Protein AF-A0A7S2I7Y0-F1 (afdb_monomer_lite)

Sequence (109 aa):
TFRFVPNVDLPEISVVRFTLPGFTSPDVYLPLMTVEVPQRGELYIAEFINQAHWRQLQYTLDLEVPPRQTIYRATTSVFRINGFRLPADPLLPNDARLTIAVIRNQIIT

Foldseek 3Di:
DDKDADQAKQAAQWKKKKQAPQKDFPDQKWFKAFDPDDDPQADECCVQFGIWGADGVRSMTITGHHPPGMDHGPTIYDIDTPRMDHGPDDADDPRVSIDIDTPDDDDDD

Structure (mmCIF, N/CA/C/O backbone):
data_AF-A0A7S2I7Y0-F1
#
_entry.id   AF-A0A7S2I7Y0-F1
#
loop_
_atom_site.group_PDB
_atom_site.id
_atom_site.type_symbol
_atom_site.label_atom_id
_atom_site.label_alt_id
_atom_site.label_comp_id
_atom_site.label_asym_id
_atom_site.label_entity_id
_atom_site.label_seq_id
_atom_site.pdbx_PDB_ins_code
_atom_site.Cartn_x
_atom_site.Cartn_y
_atom_site.Cartn_z
_atom_site.occupancy
_atom_site.B_iso_or_equiv
_atom_site.auth_seq_id
_atom_site.auth_comp_id
_atom_site.auth_asym_id
_atom_site.auth_atom_id
_atom_site.pdbx_PDB_model_num
ATOM 1 N N . THR A 1 1 ? 2.745 7.577 9.176 1.00 88.12 1 THR A N 1
ATOM 2 C CA . THR A 1 1 ? 3.577 7.391 7.969 1.00 88.12 1 THR A CA 1
ATOM 3 C C . THR A 1 1 ? 3.700 5.920 7.701 1.00 88.12 1 THR A C 1
ATOM 5 O O . THR A 1 1 ? 3.919 5.178 8.650 1.00 88.12 1 THR A O 1
ATOM 8 N N . PHE A 1 2 ? 3.560 5.513 6.449 1.00 91.81 2 PHE A N 1
ATOM 9 C CA . PHE A 1 2 ? 3.750 4.135 6.020 1.00 91.81 2 PHE A CA 1
ATOM 10 C C . PHE A 1 2 ? 5.089 4.027 5.301 1.00 91.81 2 PHE A C 1
ATOM 12 O O . PHE A 1 2 ? 5.460 4.922 4.537 1.00 91.81 2 PHE A O 1
ATOM 19 N N . ARG A 1 3 ? 5.818 2.948 5.584 1.00 93.56 3 ARG A N 1
ATOM 20 C CA . ARG A 1 3 ? 7.074 2.604 4.920 1.00 93.56 3 ARG A CA 1
ATOM 21 C C . ARG A 1 3 ? 7.053 1.129 4.572 1.00 93.56 3 ARG A C 1
ATOM 23 O O . ARG A 1 3 ? 6.662 0.321 5.411 1.00 93.56 3 ARG A O 1
ATOM 30 N N . PHE A 1 4 ? 7.475 0.786 3.365 1.00 94.31 4 PHE A N 1
ATOM 31 C CA . PHE A 1 4 ? 7.640 -0.604 2.960 1.00 94.31 4 PHE A CA 1
ATOM 32 C C . PHE A 1 4 ? 8.762 -0.748 1.938 1.00 94.31 4 PHE A C 1
ATOM 34 O O . PHE A 1 4 ? 9.101 0.202 1.238 1.00 94.31 4 PHE A O 1
ATOM 41 N N . VAL A 1 5 ? 9.329 -1.947 1.858 1.00 94.88 5 VAL A N 1
ATOM 42 C CA . VAL A 1 5 ? 10.351 -2.304 0.874 1.00 94.88 5 VAL A CA 1
ATOM 43 C C . VAL A 1 5 ? 9.820 -3.509 0.105 1.00 94.88 5 VAL A C 1
ATOM 45 O O . VAL A 1 5 ? 9.627 -4.564 0.713 1.00 94.88 5 VAL A O 1
ATOM 48 N N . PRO A 1 6 ? 9.515 -3.381 -1.195 1.00 92.50 6 PRO A N 1
ATOM 49 C CA . PRO A 1 6 ? 9.065 -4.521 -1.968 1.00 92.50 6 PRO A CA 1
ATOM 50 C C . PRO A 1 6 ? 10.249 -5.442 -2.290 1.00 92.50 6 PRO A C 1
ATOM 52 O O . PRO A 1 6 ? 11.365 -4.994 -2.565 1.00 92.50 6 PRO A O 1
ATOM 55 N N . ASN A 1 7 ? 9.992 -6.749 -2.261 1.00 91.81 7 ASN A N 1
ATOM 56 C CA . ASN A 1 7 ? 10.998 -7.773 -2.570 1.00 91.81 7 ASN A CA 1
ATOM 57 C C . ASN A 1 7 ? 11.166 -8.004 -4.082 1.00 91.81 7 ASN A C 1
ATOM 59 O O . ASN A 1 7 ? 12.155 -8.590 -4.511 1.00 91.81 7 ASN A O 1
ATOM 63 N N . VAL A 1 8 ? 10.207 -7.544 -4.887 1.00 92.75 8 VAL A N 1
ATOM 64 C CA . VAL A 1 8 ? 10.203 -7.616 -6.355 1.00 92.75 8 VAL A CA 1
ATOM 65 C C . VAL A 1 8 ? 9.763 -6.275 -6.925 1.00 92.75 8 VAL A C 1
ATOM 67 O O . VAL A 1 8 ? 9.154 -5.479 -6.209 1.00 92.75 8 VAL A O 1
ATOM 70 N N . ASP A 1 9 ? 10.082 -6.019 -8.190 1.00 94.62 9 ASP A N 1
ATOM 71 C CA . ASP A 1 9 ? 9.600 -4.815 -8.860 1.00 94.62 9 ASP A CA 1
ATOM 72 C C . ASP A 1 9 ? 8.080 -4.904 -9.006 1.00 94.62 9 ASP A C 1
ATOM 74 O O . ASP A 1 9 ? 7.536 -5.945 -9.381 1.00 94.62 9 ASP A O 1
ATOM 78 N N . LEU A 1 10 ? 7.391 -3.816 -8.672 1.00 95.19 10 LEU A N 1
ATOM 79 C CA . LEU A 1 10 ? 5.945 -3.709 -8.809 1.00 95.19 10 LEU A CA 1
ATOM 80 C C . LEU A 1 10 ? 5.661 -2.859 -10.047 1.00 95.19 10 LEU A C 1
ATOM 82 O O . LEU A 1 10 ? 5.750 -1.628 -9.961 1.00 95.19 10 LEU A O 1
ATOM 86 N N . PRO A 1 11 ? 5.374 -3.484 -11.202 1.00 95.69 11 PRO A N 1
ATOM 87 C CA . PRO A 1 11 ? 5.074 -2.752 -12.426 1.00 95.69 11 PRO A CA 1
ATOM 88 C C . PRO A 1 11 ? 3.765 -1.967 -12.291 1.00 95.69 11 PRO A C 1
ATOM 90 O O . PRO A 1 11 ? 3.037 -2.091 -11.297 1.00 95.69 11 PRO A O 1
ATOM 93 N N . GLU A 1 12 ? 3.438 -1.193 -13.323 1.00 95.06 12 GLU A N 1
ATOM 94 C CA . GLU A 1 12 ? 2.130 -0.555 -13.473 1.00 95.06 12 GLU A CA 1
ATOM 95 C C . GLU A 1 12 ? 0.981 -1.527 -13.174 1.00 95.06 12 GLU A C 1
ATOM 97 O O . GLU A 1 12 ? 1.147 -2.744 -13.242 1.00 95.06 12 GLU A O 1
ATOM 102 N N . ILE A 1 13 ? -0.179 -0.998 -12.784 1.00 95.12 13 ILE A N 1
ATOM 103 C CA . ILE A 1 13 ? -1.409 -1.725 -12.421 1.00 95.12 13 ILE A CA 1
ATOM 104 C C . ILE A 1 13 ? -1.285 -2.717 -11.246 1.00 95.12 13 ILE A C 1
ATOM 106 O O . ILE A 1 13 ? -2.290 -3.322 -10.844 1.00 95.12 13 ILE A O 1
ATOM 110 N N . SER A 1 14 ? -0.100 -2.869 -10.646 1.00 97.06 14 SER A N 1
ATOM 111 C CA . SER A 1 14 ? 0.084 -3.624 -9.403 1.00 97.06 14 SER A CA 1
ATOM 112 C C . SER A 1 14 ? -0.721 -3.010 -8.270 1.00 97.06 14 SER A C 1
ATOM 114 O O . SER A 1 14 ? -0.903 -1.794 -8.220 1.00 97.06 14 SER A O 1
ATOM 116 N N . VAL A 1 15 ? -1.190 -3.848 -7.343 1.00 97.25 15 VAL A N 1
ATOM 117 C CA . VAL A 1 15 ? -1.912 -3.368 -6.157 1.00 97.25 15 VAL A CA 1
ATOM 118 C C . VAL A 1 15 ? -1.203 -3.812 -4.896 1.00 97.25 15 VAL A C 1
ATOM 120 O O . VAL A 1 15 ? -1.125 -5.009 -4.614 1.00 97.25 15 VAL A O 1
ATOM 123 N N . VAL A 1 16 ? -0.733 -2.832 -4.130 1.00 96.94 16 VAL A N 1
ATOM 124 C CA . VAL A 1 16 ? -0.202 -3.020 -2.781 1.00 96.94 16 VAL A CA 1
ATOM 125 C C . VAL A 1 16 ? -1.338 -2.804 -1.793 1.00 96.94 16 VAL A C 1
ATOM 127 O O . VAL A 1 16 ? -1.891 -1.713 -1.702 1.00 96.94 16 VAL A O 1
ATOM 130 N N . ARG A 1 17 ? -1.695 -3.846 -1.052 1.00 97.62 17 ARG A N 1
ATOM 131 C CA . ARG A 1 17 ? -2.735 -3.832 -0.030 1.00 97.62 17 ARG A CA 1
ATOM 132 C C . ARG A 1 17 ? -2.115 -3.794 1.355 1.00 97.62 17 ARG A C 1
ATOM 134 O O . ARG A 1 17 ? -1.301 -4.648 1.694 1.00 97.62 17 ARG A O 1
ATOM 141 N N . PHE A 1 18 ? -2.582 -2.863 2.173 1.00 96.44 18 PHE A N 1
ATOM 142 C CA . PHE A 1 18 ? -2.326 -2.818 3.606 1.00 96.44 18 PHE A CA 1
ATOM 143 C C . PHE A 1 18 ? -3.584 -3.270 4.338 1.00 96.44 18 PHE A C 1
ATOM 145 O O . PHE A 1 18 ? -4.657 -2.711 4.121 1.00 96.44 18 PHE A O 1
ATOM 152 N N . THR A 1 19 ? -3.459 -4.256 5.216 1.00 96.31 19 THR A N 1
ATOM 153 C CA . THR A 1 19 ? -4.521 -4.653 6.142 1.00 96.31 19 THR A CA 1
ATOM 154 C C . THR A 1 19 ? -4.322 -3.884 7.436 1.00 96.31 19 THR A C 1
ATOM 156 O O . THR A 1 19 ? -3.283 -4.023 8.080 1.00 96.31 19 THR A O 1
ATOM 159 N N . LEU A 1 20 ? -5.302 -3.0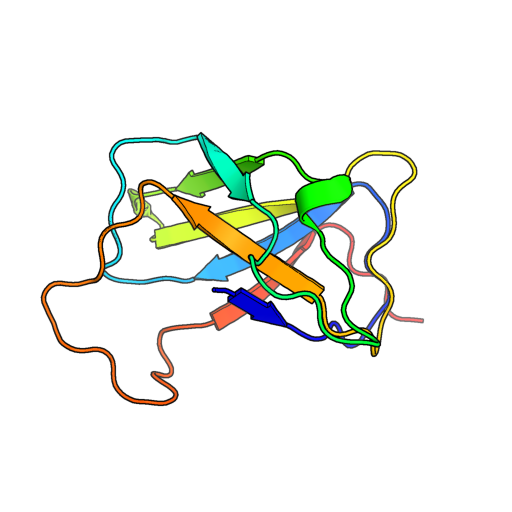60 7.803 1.00 94.75 20 LEU A N 1
ATOM 160 C CA . LEU A 1 20 ? -5.238 -2.117 8.920 1.00 94.75 20 LEU A CA 1
ATOM 161 C C . LEU A 1 20 ? -6.476 -2.279 9.827 1.00 94.75 20 LEU A C 1
ATOM 163 O O . LEU A 1 20 ? -7.348 -1.406 9.841 1.00 94.75 20 LEU A O 1
ATOM 167 N N . PRO A 1 21 ? -6.606 -3.396 10.573 1.00 93.50 21 PRO A N 1
ATOM 168 C CA . PRO A 1 21 ? -7.796 -3.669 11.376 1.00 93.50 21 PRO A CA 1
ATOM 169 C C . PRO A 1 21 ? -8.012 -2.632 12.474 1.00 93.50 21 PRO A C 1
ATOM 171 O O . PRO A 1 21 ? -7.067 -2.171 13.113 1.00 93.50 21 PRO A O 1
ATOM 174 N N . GLY A 1 22 ? -9.274 -2.263 12.688 1.00 92.19 22 GLY A N 1
ATOM 175 C CA . GLY A 1 22 ? -9.675 -1.271 13.686 1.00 92.19 22 GLY A CA 1
ATOM 176 C C . GLY A 1 22 ? -9.457 0.183 13.261 1.00 92.19 22 GLY A C 1
ATOM 177 O O . GLY A 1 22 ? -10.014 1.079 13.890 1.00 92.19 22 GLY A O 1
ATOM 178 N N . PHE A 1 23 ? -8.711 0.439 12.184 1.00 93.50 23 PHE A N 1
ATOM 179 C CA . PHE A 1 23 ? -8.629 1.781 11.627 1.00 93.50 23 PHE A CA 1
ATOM 180 C C . PHE A 1 23 ? -9.944 2.155 10.952 1.00 93.50 23 PHE A C 1
ATOM 182 O O . PHE A 1 23 ? -10.674 1.304 10.428 1.00 93.50 23 PHE A O 1
ATOM 189 N N . THR A 1 24 ? -10.252 3.449 10.970 1.00 94.69 24 THR A N 1
ATOM 190 C CA . THR A 1 24 ? -11.489 3.959 10.383 1.00 94.69 24 THR A CA 1
ATOM 191 C C . THR A 1 24 ? -11.257 5.224 9.579 1.00 94.69 24 THR A C 1
ATOM 193 O O . THR A 1 24 ? -10.398 6.047 9.902 1.00 94.69 24 THR A O 1
ATOM 196 N N . SER A 1 25 ? -12.044 5.389 8.523 1.00 94.56 25 SER A N 1
ATOM 197 C CA . SER A 1 25 ? -12.122 6.631 7.766 1.00 94.56 25 SER A CA 1
ATOM 198 C C . SER A 1 25 ? -13.516 6.780 7.160 1.00 94.56 25 SER A C 1
ATOM 200 O O . SER A 1 25 ? -14.079 5.776 6.715 1.00 94.56 25 SER A O 1
ATOM 202 N N . PRO A 1 26 ? -14.093 7.997 7.144 1.00 93.25 26 PRO A N 1
ATOM 203 C CA . PRO A 1 26 ? -15.327 8.253 6.407 1.00 93.25 26 PRO A CA 1
ATOM 204 C C . PRO A 1 26 ? -15.111 8.252 4.886 1.00 93.25 26 PRO A C 1
ATOM 206 O O . PRO A 1 26 ? -16.071 8.074 4.140 1.00 93.25 26 PRO A O 1
ATOM 209 N N . ASP A 1 27 ? -13.871 8.435 4.428 1.00 95.38 27 ASP A N 1
ATOM 210 C CA . ASP A 1 27 ? -13.545 8.610 3.020 1.00 95.38 27 ASP A CA 1
ATOM 211 C C . ASP A 1 27 ? -13.124 7.281 2.381 1.00 95.38 27 ASP A C 1
ATOM 213 O O . ASP A 1 27 ? -12.342 6.506 2.935 1.00 95.38 27 ASP A O 1
ATOM 217 N N . VAL A 1 28 ? -13.635 7.024 1.176 1.00 95.75 28 VAL A N 1
ATOM 218 C CA . VAL A 1 28 ? -13.265 5.848 0.367 1.00 95.75 28 VAL A CA 1
ATOM 219 C C . VAL A 1 28 ? -11.950 6.084 -0.374 1.00 95.75 28 VAL A C 1
ATOM 221 O O . VAL A 1 28 ? -11.166 5.160 -0.568 1.00 95.75 28 VAL A O 1
ATOM 224 N N . TYR A 1 29 ? -11.687 7.327 -0.772 1.00 95.88 29 TYR A N 1
ATOM 225 C CA . TYR A 1 29 ? -10.453 7.721 -1.439 1.00 95.88 29 TYR A CA 1
ATOM 226 C C . TYR A 1 29 ? -9.656 8.622 -0.512 1.00 95.88 29 TYR A C 1
ATOM 228 O O . TYR A 1 29 ? -10.118 9.692 -0.124 1.00 95.88 29 TYR A O 1
ATOM 236 N N . LEU A 1 30 ? -8.458 8.173 -0.156 1.00 95.00 30 LEU A N 1
ATOM 237 C CA . LEU A 1 30 ? -7.598 8.868 0.784 1.00 95.00 30 LEU A CA 1
ATOM 238 C C . LEU A 1 30 ? -6.422 9.495 0.044 1.00 95.00 30 LEU A C 1
ATOM 240 O O . LEU A 1 30 ? -5.664 8.756 -0.591 1.00 95.00 30 LEU A O 1
ATOM 244 N N . PRO A 1 31 ? -6.232 10.823 0.118 1.00 94.75 31 PRO A N 1
ATOM 245 C CA . PRO A 1 31 ? -5.119 11.472 -0.548 1.00 94.75 31 PRO A CA 1
ATOM 246 C C . PRO A 1 31 ? -3.797 11.022 0.075 1.00 94.75 31 PRO A C 1
ATOM 248 O O . PRO A 1 31 ? -3.620 11.020 1.301 1.00 94.75 31 PRO A O 1
ATOM 251 N N . LEU A 1 32 ? -2.865 10.651 -0.795 1.00 94.38 32 LEU A N 1
ATOM 252 C CA . LEU A 1 32 ? -1.492 10.364 -0.421 1.00 94.38 32 LEU A CA 1
ATOM 253 C C . LEU A 1 32 ? -0.716 11.671 -0.359 1.00 94.38 32 LEU A C 1
ATOM 255 O O . LEU A 1 32 ? -0.893 12.567 -1.179 1.00 94.38 32 LEU A O 1
ATOM 259 N N . MET A 1 33 ? 0.155 11.775 0.632 1.00 93.81 33 MET A N 1
ATOM 260 C CA . MET A 1 33 ? 1.008 12.938 0.820 1.00 93.81 33 MET A CA 1
ATOM 261 C C . MET A 1 33 ? 2.453 12.501 1.000 1.00 93.81 33 MET A C 1
ATOM 263 O O . MET A 1 33 ? 2.744 11.419 1.526 1.00 93.81 33 MET A O 1
ATOM 267 N N . THR A 1 34 ? 3.363 13.380 0.607 1.00 91.50 34 THR A N 1
ATOM 268 C CA . THR A 1 34 ? 4.787 13.231 0.883 1.00 91.50 34 THR A CA 1
ATOM 269 C C . THR A 1 34 ? 5.067 13.414 2.380 1.00 91.50 34 THR A C 1
ATOM 271 O O . THR A 1 34 ? 4.264 13.959 3.147 1.00 91.50 34 THR A O 1
ATOM 274 N N . VAL A 1 35 ? 6.203 12.892 2.839 1.00 88.94 35 VAL A N 1
ATOM 275 C CA . VAL A 1 35 ? 6.708 13.182 4.189 1.00 88.94 35 VAL A CA 1
ATOM 276 C C . VAL A 1 35 ? 7.280 14.598 4.241 1.00 88.94 35 VAL A C 1
ATOM 278 O O . VAL A 1 35 ? 7.803 15.088 3.249 1.00 88.94 35 VAL A O 1
ATOM 281 N N . GLU A 1 36 ? 7.196 15.251 5.403 1.00 85.44 36 GLU A N 1
ATOM 282 C CA . GLU A 1 36 ? 7.717 16.619 5.587 1.00 85.44 36 GLU A CA 1
ATOM 283 C C . GLU A 1 36 ? 9.242 16.691 5.463 1.00 85.44 36 GLU A C 1
ATOM 285 O O . GLU A 1 36 ? 9.780 17.680 4.975 1.00 85.44 36 GLU A O 1
ATOM 290 N N . VAL A 1 37 ? 9.937 15.636 5.899 1.00 87.06 37 VAL A N 1
ATOM 291 C CA . VAL A 1 37 ? 11.398 15.565 5.886 1.00 87.06 37 VAL A CA 1
ATOM 292 C C . VAL A 1 37 ? 11.825 14.424 4.964 1.00 87.06 37 VAL A C 1
ATOM 294 O O . VAL A 1 37 ? 11.689 13.259 5.356 1.00 87.06 37 VAL A O 1
ATOM 297 N N . PRO A 1 38 ? 12.320 14.725 3.752 1.00 83.81 38 PRO A N 1
ATOM 298 C CA . PRO A 1 38 ? 12.820 13.706 2.848 1.00 83.81 38 PRO A CA 1
ATOM 299 C C . PRO A 1 38 ? 14.120 13.088 3.381 1.00 83.81 38 PRO A C 1
ATOM 301 O O . PRO A 1 38 ? 15.018 13.789 3.850 1.00 83.81 38 PRO A O 1
ATOM 304 N N . GLN A 1 39 ? 14.231 11.764 3.300 1.00 88.62 39 GLN A N 1
ATOM 305 C CA . GLN A 1 39 ? 15.458 11.013 3.554 1.00 88.62 39 GLN A CA 1
ATOM 306 C C . GLN A 1 39 ? 16.067 10.471 2.258 1.00 88.62 39 GLN A C 1
ATOM 308 O O . GLN A 1 39 ? 15.372 10.006 1.355 1.00 88.62 39 GLN A O 1
ATOM 313 N N . ARG A 1 40 ? 17.400 10.488 2.178 1.00 87.50 40 ARG A N 1
ATOM 314 C CA . ARG A 1 40 ? 18.128 9.964 1.018 1.00 87.50 40 ARG A CA 1
ATOM 315 C C . ARG A 1 40 ? 17.868 8.461 0.859 1.00 87.50 40 ARG A C 1
ATOM 317 O O . ARG A 1 40 ? 18.060 7.707 1.806 1.00 87.50 40 ARG A O 1
ATOM 324 N N . GLY A 1 41 ? 17.510 8.036 -0.353 1.00 86.50 41 GLY A N 1
ATOM 325 C CA . GLY A 1 41 ? 17.266 6.625 -0.679 1.00 86.50 41 GLY A CA 1
ATOM 326 C C . GLY A 1 41 ? 15.828 6.147 -0.443 1.00 86.50 41 GLY A C 1
ATOM 327 O O . GLY A 1 41 ? 15.558 4.962 -0.623 1.00 86.50 41 GLY A O 1
ATOM 328 N N . GLU A 1 42 ? 14.908 7.040 -0.065 1.00 92.62 42 GLU A N 1
ATOM 329 C CA . GLU A 1 42 ? 13.471 6.754 -0.060 1.00 92.62 42 GLU A CA 1
ATOM 330 C C . GLU A 1 42 ? 12.831 7.124 -1.411 1.00 92.62 42 GLU A C 1
ATOM 332 O O . GLU A 1 42 ? 13.221 8.096 -2.056 1.00 92.62 42 GLU A O 1
ATOM 337 N N . LEU A 1 43 ? 11.823 6.354 -1.819 1.00 92.19 43 LEU A N 1
ATOM 338 C CA . LEU A 1 43 ? 10.929 6.659 -2.932 1.00 92.19 43 LEU A CA 1
ATOM 339 C C . LEU A 1 43 ? 9.624 7.235 -2.377 1.00 92.19 43 LEU A C 1
ATOM 341 O O . LEU A 1 43 ? 8.884 6.544 -1.669 1.00 92.19 43 LEU A O 1
ATOM 345 N N . TYR A 1 44 ? 9.315 8.486 -2.710 1.00 94.56 44 TYR A N 1
ATOM 346 C CA . TYR A 1 44 ? 8.079 9.137 -2.278 1.00 94.56 44 TYR A CA 1
ATOM 347 C C . TYR A 1 44 ? 6.941 8.775 -3.217 1.00 94.56 44 TYR A C 1
ATOM 349 O O . TYR A 1 44 ? 6.706 9.428 -4.229 1.00 94.56 44 TYR A O 1
ATOM 357 N N . ILE A 1 45 ? 6.197 7.728 -2.868 1.00 93.69 45 ILE A N 1
ATOM 358 C CA . ILE A 1 45 ? 5.162 7.209 -3.767 1.00 93.69 45 ILE A CA 1
ATOM 359 C C . ILE A 1 45 ? 4.034 8.215 -4.024 1.00 93.69 45 ILE A C 1
ATOM 361 O O . ILE A 1 45 ? 3.355 8.118 -5.038 1.00 93.69 45 ILE A O 1
ATOM 365 N N . ALA A 1 46 ? 3.854 9.198 -3.136 1.00 93.69 46 ALA A N 1
ATOM 366 C CA . ALA A 1 46 ? 2.868 10.262 -3.302 1.00 93.69 46 ALA A CA 1
ATOM 367 C C . ALA A 1 46 ? 3.167 11.202 -4.490 1.00 93.69 46 ALA A C 1
ATOM 369 O O . ALA A 1 46 ? 2.290 11.955 -4.894 1.00 93.69 46 ALA A O 1
ATOM 370 N N . GLU A 1 47 ? 4.379 11.167 -5.058 1.00 92.25 47 GLU A N 1
ATOM 371 C CA . GLU A 1 47 ? 4.736 11.948 -6.253 1.00 92.25 47 GLU A CA 1
ATOM 372 C C . GLU A 1 47 ? 4.107 11.397 -7.540 1.00 92.25 47 GLU A C 1
ATOM 374 O O . GLU A 1 47 ? 3.994 12.115 -8.531 1.00 92.25 47 GLU A O 1
ATOM 379 N N . PHE A 1 48 ? 3.694 10.127 -7.537 1.00 93.19 48 PHE A N 1
ATOM 380 C CA . PHE A 1 48 ? 3.079 9.480 -8.697 1.00 93.19 48 PHE A CA 1
ATOM 381 C C . PHE A 1 48 ? 1.768 8.752 -8.375 1.00 93.19 48 PHE A C 1
ATOM 383 O O . PHE A 1 48 ? 0.950 8.565 -9.271 1.00 93.19 48 PHE A O 1
ATOM 390 N N . ILE A 1 49 ? 1.513 8.386 -7.117 1.00 94.25 49 ILE A N 1
ATOM 391 C CA . ILE A 1 49 ? 0.230 7.857 -6.642 1.00 94.25 49 ILE A CA 1
ATOM 392 C C . ILE A 1 49 ? -0.445 8.931 -5.790 1.00 94.25 49 ILE A C 1
ATOM 394 O O . ILE A 1 49 ? -0.009 9.210 -4.680 1.00 94.25 49 ILE A O 1
ATOM 398 N N . ASN A 1 50 ? -1.538 9.516 -6.279 1.00 92.19 50 ASN A N 1
ATOM 399 C CA . ASN A 1 50 ? -2.185 10.645 -5.593 1.00 92.19 50 ASN A CA 1
ATOM 400 C C . ASN A 1 50 ? -3.196 10.217 -4.520 1.00 92.19 50 ASN A C 1
ATOM 402 O O . ASN A 1 50 ? -3.519 10.992 -3.622 1.00 92.19 50 ASN A O 1
ATOM 406 N N . GLN A 1 51 ? -3.730 8.998 -4.615 1.00 94.31 51 GLN A N 1
ATOM 407 C CA . GLN A 1 51 ? -4.767 8.509 -3.712 1.00 94.31 51 GLN A CA 1
ATOM 408 C C . GLN A 1 51 ? -4.680 7.002 -3.495 1.00 94.31 51 GLN A C 1
ATOM 410 O O . GLN A 1 51 ? -4.270 6.249 -4.378 1.00 94.31 51 GLN A O 1
ATOM 415 N N . ALA A 1 52 ? -5.117 6.580 -2.317 1.00 95.81 52 ALA A N 1
ATOM 416 C CA . ALA A 1 52 ? -5.308 5.198 -1.926 1.00 95.81 52 ALA A CA 1
ATOM 417 C C . ALA A 1 52 ? -6.806 4.888 -1.823 1.00 95.81 52 ALA A C 1
ATOM 419 O O . ALA A 1 52 ? -7.600 5.754 -1.455 1.00 95.81 52 ALA A O 1
ATOM 420 N N . HIS A 1 53 ? -7.195 3.649 -2.105 1.00 96.88 53 HIS A N 1
ATOM 421 C CA . HIS A 1 53 ? -8.576 3.200 -1.965 1.00 96.88 53 HIS A CA 1
ATOM 422 C C . HIS A 1 53 ? -8.760 2.485 -0.624 1.00 96.88 53 HIS A C 1
ATOM 424 O O . HIS A 1 53 ? -8.241 1.390 -0.405 1.00 96.88 53 HIS A O 1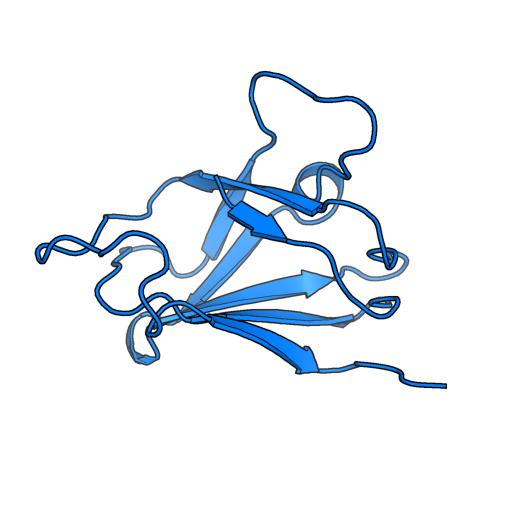
ATOM 430 N N . TRP A 1 54 ? -9.506 3.109 0.280 1.00 97.31 54 TRP A N 1
ATOM 431 C CA . TRP A 1 54 ? -9.883 2.545 1.565 1.00 97.31 54 TRP A CA 1
ATOM 432 C C . TRP A 1 54 ? -11.163 1.721 1.463 1.00 97.31 54 TRP A C 1
ATOM 434 O O . TRP A 1 54 ? -12.184 2.171 0.944 1.00 97.31 54 TRP A O 1
ATOM 444 N N . ARG A 1 55 ? -11.125 0.512 2.022 1.00 96.69 55 ARG A N 1
ATOM 445 C CA . ARG A 1 55 ? -12.274 -0.383 2.113 1.00 96.69 55 ARG A CA 1
ATOM 446 C C . ARG A 1 55 ? -12.577 -0.681 3.577 1.00 96.69 55 ARG A C 1
ATOM 448 O O . ARG A 1 55 ? -12.006 -1.595 4.172 1.00 96.69 55 ARG A O 1
ATOM 455 N N . GLN A 1 56 ? -13.497 0.094 4.149 1.00 94.56 56 GLN A N 1
ATOM 456 C CA . GLN A 1 56 ? -13.812 0.059 5.580 1.00 94.56 56 GLN A CA 1
ATOM 457 C C . GLN A 1 56 ? -14.269 -1.318 6.078 1.00 94.56 56 GLN A C 1
ATOM 459 O O . GLN A 1 56 ? -13.890 -1.721 7.173 1.00 94.56 56 GLN A O 1
ATOM 464 N N . LEU A 1 57 ? -15.069 -2.040 5.286 1.00 94.62 57 LEU A N 1
ATOM 465 C CA . LEU A 1 57 ? -15.608 -3.347 5.683 1.00 94.62 57 LEU A CA 1
ATOM 466 C C . LEU A 1 57 ? -14.535 -4.442 5.711 1.00 94.62 57 LEU A C 1
ATOM 468 O O . LEU A 1 57 ? -14.636 -5.378 6.495 1.00 94.62 57 LEU A O 1
ATOM 472 N N . GLN A 1 58 ? -13.514 -4.331 4.859 1.00 96.00 58 GLN A N 1
ATOM 473 C CA . GLN A 1 58 ? -12.397 -5.274 4.803 1.00 96.00 58 GLN A CA 1
ATOM 474 C C . GLN A 1 58 ? -11.201 -4.826 5.651 1.00 96.00 58 GLN A C 1
ATOM 476 O O . GLN A 1 58 ? -10.268 -5.603 5.831 1.00 96.00 58 GLN A O 1
ATOM 481 N N . TYR A 1 59 ? -11.211 -3.590 6.157 1.00 95.81 59 TYR A N 1
ATOM 482 C CA . TYR A 1 59 ? -10.059 -2.939 6.778 1.00 95.81 59 TYR A CA 1
ATOM 483 C C . TYR A 1 59 ? -8.816 -2.933 5.880 1.00 95.81 59 TYR A C 1
ATOM 485 O O . TYR A 1 59 ? -7.697 -3.149 6.346 1.00 95.81 59 TYR A O 1
ATOM 493 N N . THR A 1 60 ? -9.002 -2.705 4.579 1.00 97.38 60 THR A N 1
ATOM 494 C CA . THR A 1 60 ? -7.899 -2.731 3.610 1.00 97.38 60 THR A CA 1
ATOM 495 C C . THR A 1 60 ? -7.721 -1.397 2.918 1.00 97.38 60 THR A C 1
ATOM 497 O O . THR A 1 60 ? -8.689 -0.809 2.439 1.00 97.38 60 THR A O 1
ATOM 500 N N . LEU A 1 61 ? -6.472 -0.972 2.801 1.00 97.00 61 LEU A N 1
ATOM 501 C CA . LEU A 1 61 ? -6.047 0.182 2.032 1.00 97.00 61 LEU A CA 1
ATOM 502 C C . LEU A 1 61 ? -5.271 -0.302 0.805 1.00 97.00 61 LEU A C 1
ATOM 504 O O . LEU A 1 61 ? -4.214 -0.912 0.947 1.00 97.00 61 LEU A O 1
ATOM 508 N N . ASP A 1 62 ? -5.787 -0.015 -0.382 1.00 97.62 62 ASP A N 1
ATOM 509 C CA . ASP A 1 62 ? -5.195 -0.427 -1.651 1.00 97.62 62 ASP A CA 1
ATOM 510 C C . ASP A 1 62 ? -4.473 0.758 -2.310 1.00 97.62 62 ASP A C 1
ATOM 512 O O . ASP A 1 62 ? -5.059 1.821 -2.524 1.00 97.62 62 ASP A O 1
ATOM 516 N N . LEU A 1 63 ? -3.205 0.561 -2.664 1.00 96.75 63 LEU A N 1
ATOM 517 C CA . LEU A 1 63 ? -2.423 1.448 -3.521 1.00 96.75 63 LEU A CA 1
ATOM 518 C C . LEU A 1 63 ? -2.290 0.810 -4.893 1.00 96.75 63 LEU A C 1
ATOM 520 O O . LEU A 1 63 ? -1.726 -0.278 -5.012 1.00 96.75 63 LEU A O 1
ATOM 524 N N . GLU A 1 64 ? -2.772 1.490 -5.923 1.00 97.19 64 GLU A N 1
ATOM 525 C CA . GLU A 1 64 ? -2.595 1.053 -7.303 1.00 97.19 64 GLU A CA 1
ATOM 526 C C . GLU A 1 64 ? -1.417 1.789 -7.939 1.00 97.19 64 GLU A C 1
ATOM 528 O O . GLU A 1 64 ? -1.366 3.018 -7.915 1.00 97.19 64 GLU A O 1
ATOM 533 N N . VAL A 1 65 ? -0.475 1.037 -8.512 1.00 96.38 65 VAL A N 1
ATOM 534 C CA . VAL A 1 65 ? 0.633 1.610 -9.281 1.00 96.38 65 VAL A CA 1
ATOM 535 C C . VAL A 1 65 ? 0.070 2.165 -10.598 1.00 96.38 65 VAL A C 1
ATOM 537 O O . VAL A 1 65 ? -0.519 1.401 -11.367 1.00 96.38 65 VAL A O 1
ATOM 540 N N . PRO A 1 66 ? 0.232 3.466 -10.891 1.00 95.88 66 PRO A N 1
ATOM 541 C CA . PRO A 1 66 ? -0.299 4.071 -12.104 1.00 95.88 66 PRO A CA 1
ATOM 542 C C . PRO A 1 66 ? 0.333 3.492 -13.376 1.00 95.88 66 PRO A C 1
ATOM 544 O O . PRO A 1 66 ? 1.437 2.940 -13.327 1.00 95.88 66 PRO A O 1
ATOM 547 N N . PRO A 1 67 ? -0.311 3.685 -14.539 1.00 94.69 67 PRO A N 1
ATOM 548 C CA . PRO A 1 67 ? 0.303 3.403 -15.828 1.00 94.69 67 PRO A CA 1
ATOM 549 C C . PRO A 1 67 ? 1.666 4.084 -15.979 1.00 94.69 67 PRO A C 1
ATOM 551 O O . PRO A 1 67 ? 1.843 5.234 -15.568 1.00 94.69 67 PRO A O 1
ATOM 554 N N . ARG A 1 68 ? 2.610 3.392 -16.622 1.00 93.56 68 ARG A N 1
ATOM 555 C CA . ARG A 1 68 ? 3.988 3.844 -16.888 1.00 93.56 68 ARG A CA 1
ATOM 556 C C . ARG A 1 68 ? 4.826 4.126 -15.635 1.00 93.56 68 ARG A C 1
ATOM 558 O O . ARG A 1 68 ? 5.853 4.791 -15.736 1.00 93.56 68 ARG A O 1
ATOM 565 N N . GLN A 1 69 ? 4.401 3.640 -14.471 1.00 94.81 69 GLN A N 1
ATOM 566 C CA . GLN A 1 69 ? 5.150 3.738 -13.219 1.00 94.81 69 GLN A CA 1
ATOM 567 C C . GLN A 1 69 ? 5.620 2.362 -12.758 1.00 94.81 69 GLN A C 1
ATOM 569 O O . GLN A 1 69 ? 5.089 1.327 -13.158 1.00 94.81 69 GLN A O 1
ATOM 574 N N . THR A 1 70 ? 6.650 2.338 -11.920 1.00 93.88 70 THR A N 1
ATOM 575 C CA . THR A 1 70 ? 7.158 1.114 -11.295 1.00 93.88 70 THR A CA 1
ATOM 576 C C . THR A 1 70 ? 7.675 1.447 -9.906 1.00 93.88 70 THR A C 1
ATOM 578 O O . THR A 1 70 ? 8.427 2.406 -9.732 1.00 93.88 70 THR A O 1
ATOM 581 N N . ILE A 1 71 ? 7.276 0.654 -8.913 1.00 93.94 71 ILE A N 1
ATOM 582 C CA . ILE A 1 71 ? 7.871 0.704 -7.576 1.00 93.94 71 ILE A CA 1
ATOM 583 C C . ILE A 1 71 ? 8.985 -0.337 -7.546 1.00 93.94 71 ILE A C 1
ATOM 585 O O . ILE A 1 71 ? 8.726 -1.537 -7.613 1.00 93.94 71 ILE A O 1
ATOM 589 N N . TYR A 1 72 ? 10.226 0.129 -7.466 1.00 92.69 72 TYR A N 1
ATOM 590 C CA . TYR A 1 72 ? 11.398 -0.733 -7.553 1.00 92.69 72 TYR A CA 1
ATOM 591 C C . TYR A 1 72 ? 11.635 -1.527 -6.271 1.00 92.69 72 TYR A C 1
ATOM 593 O O . TYR A 1 72 ? 11.493 -1.012 -5.155 1.00 92.69 72 TYR A O 1
ATOM 601 N N . ARG A 1 73 ? 12.066 -2.777 -6.438 1.00 93.00 73 ARG A N 1
ATOM 602 C CA . ARG A 1 73 ? 12.527 -3.634 -5.345 1.00 93.00 73 ARG A CA 1
ATOM 603 C C . ARG A 1 73 ? 13.667 -2.988 -4.568 1.00 93.00 73 ARG A C 1
ATOM 605 O O . ARG A 1 73 ? 14.399 -2.148 -5.092 1.00 93.00 73 ARG A O 1
ATOM 612 N N . ALA A 1 74 ? 13.837 -3.412 -3.317 1.00 89.44 74 ALA A N 1
ATOM 613 C CA . ALA A 1 74 ? 14.915 -2.954 -2.432 1.00 89.44 74 ALA A CA 1
ATOM 614 C C . ALA A 1 74 ? 14.977 -1.423 -2.216 1.00 89.44 74 ALA A C 1
ATOM 616 O O . ALA A 1 74 ? 15.955 -0.915 -1.673 1.00 89.44 74 ALA A O 1
ATOM 617 N N . THR A 1 75 ? 13.925 -0.693 -2.600 1.00 92.88 75 THR A N 1
ATOM 618 C CA . THR A 1 75 ? 13.791 0.749 -2.387 1.00 92.88 75 THR A CA 1
ATOM 619 C C . THR A 1 75 ? 12.740 1.008 -1.317 1.00 92.88 75 THR A C 1
ATOM 621 O O . THR A 1 75 ? 11.617 0.503 -1.398 1.00 92.88 75 THR A O 1
ATOM 624 N N . THR A 1 76 ? 13.088 1.806 -0.307 1.00 95.25 76 THR A N 1
ATOM 625 C CA . THR A 1 76 ? 12.159 2.168 0.768 1.00 95.25 76 THR A CA 1
ATOM 626 C C . THR A 1 76 ? 11.095 3.110 0.230 1.00 95.25 76 THR A C 1
ATOM 628 O O . THR A 1 76 ? 11.339 4.293 0.022 1.00 95.25 76 THR A O 1
ATOM 631 N N . SER A 1 77 ? 9.898 2.583 0.015 1.00 94.81 77 SER A N 1
ATOM 632 C CA . SER A 1 77 ? 8.734 3.334 -0.439 1.00 94.81 77 SER A CA 1
ATOM 633 C C . SER A 1 77 ? 8.024 3.976 0.747 1.00 94.81 77 SER A C 1
ATOM 635 O O . SER A 1 77 ?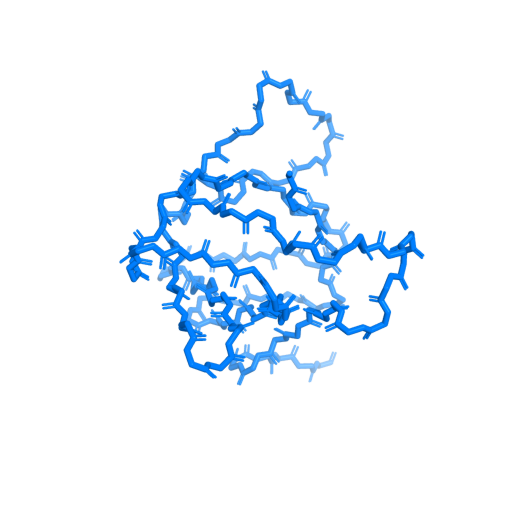 7.729 3.301 1.737 1.00 94.81 77 SER A O 1
ATOM 637 N N . VAL A 1 78 ? 7.743 5.278 0.654 1.00 95.44 78 VAL A N 1
ATOM 638 C CA . VAL A 1 78 ? 7.232 6.088 1.768 1.00 95.44 78 VAL A CA 1
ATOM 639 C C . VAL A 1 78 ? 6.066 6.970 1.355 1.00 95.44 78 VAL A C 1
ATOM 641 O O . VAL A 1 78 ? 6.090 7.617 0.309 1.00 95.44 78 VAL A O 1
ATOM 644 N N . PHE A 1 79 ? 5.066 7.045 2.234 1.00 94.69 79 PHE A N 1
ATOM 645 C CA . PHE A 1 79 ? 3.953 7.983 2.118 1.00 94.69 79 PHE A CA 1
ATOM 646 C C . PHE A 1 79 ? 3.279 8.288 3.456 1.00 94.69 79 PHE A C 1
ATOM 648 O O . PHE A 1 79 ? 3.432 7.592 4.469 1.00 94.69 79 PHE A O 1
ATOM 655 N N . ARG A 1 80 ? 2.467 9.341 3.442 1.00 93.56 80 ARG A N 1
ATOM 656 C CA . ARG A 1 80 ? 1.505 9.685 4.485 1.00 93.56 80 ARG A CA 1
ATOM 657 C C . ARG A 1 80 ? 0.096 9.654 3.917 1.00 93.56 80 ARG A C 1
ATOM 659 O O . ARG A 1 80 ? -0.108 9.842 2.725 1.00 93.56 80 ARG A O 1
ATOM 666 N N . ILE A 1 81 ? -0.860 9.441 4.808 1.00 91.19 81 ILE A N 1
ATOM 667 C CA . ILE A 1 81 ? -2.288 9.538 4.534 1.00 91.19 81 ILE A CA 1
ATOM 668 C C . ILE A 1 81 ? -2.899 10.435 5.599 1.00 91.19 81 ILE A C 1
ATOM 670 O O . ILE A 1 81 ? -2.529 10.333 6.772 1.00 91.19 81 ILE A O 1
ATOM 674 N N . ASN A 1 82 ? -3.832 11.282 5.176 1.00 86.38 82 ASN A N 1
ATOM 675 C CA . ASN A 1 82 ? -4.731 12.023 6.054 1.00 86.38 82 ASN A CA 1
ATOM 676 C C . ASN A 1 82 ? -6.128 11.393 6.054 1.00 86.38 82 ASN A C 1
ATOM 678 O O . ASN A 1 82 ? -6.464 10.608 5.175 1.00 86.38 82 ASN A O 1
ATOM 682 N N . GLY A 1 83 ? -6.941 11.736 7.054 1.00 83.31 83 GLY A N 1
ATOM 683 C CA . GLY A 1 83 ? -8.321 11.241 7.158 1.00 83.31 83 GLY A CA 1
ATOM 684 C C . GLY A 1 83 ? -8.451 9.845 7.775 1.00 83.31 83 GLY A C 1
ATOM 685 O O . GLY A 1 83 ? -9.543 9.286 7.804 1.00 83.31 83 GLY A O 1
ATOM 686 N N . PHE A 1 84 ? -7.360 9.287 8.302 1.00 84.75 84 PHE A N 1
ATOM 687 C CA . PHE A 1 84 ? -7.332 7.980 8.955 1.00 84.75 84 PHE A CA 1
ATOM 688 C C . PHE A 1 84 ? -7.373 8.138 10.479 1.00 84.75 84 PHE A C 1
ATOM 690 O O . PHE A 1 84 ? -6.527 8.824 11.057 1.00 84.75 84 PHE A O 1
ATOM 697 N N . ARG A 1 85 ? -8.339 7.503 11.144 1.00 89.31 85 ARG A N 1
ATOM 698 C CA . ARG A 1 85 ? -8.411 7.429 12.609 1.00 89.31 85 ARG A CA 1
ATOM 699 C C . ARG A 1 85 ? -7.793 6.122 13.087 1.00 89.31 85 ARG A C 1
ATOM 701 O O . ARG A 1 85 ? -8.064 5.058 12.526 1.00 89.31 85 ARG A O 1
ATOM 708 N N . LEU A 1 86 ? -6.969 6.224 14.127 1.00 87.62 86 LEU A N 1
ATOM 709 C CA . LEU A 1 86 ? -6.369 5.072 14.792 1.00 87.62 86 LEU A CA 1
ATOM 710 C C . LEU A 1 86 ? -7.450 4.208 15.468 1.00 87.62 86 LEU A C 1
ATOM 712 O O . LEU A 1 86 ? -8.492 4.747 15.859 1.00 87.62 86 LEU A O 1
ATOM 716 N N . PRO A 1 87 ? -7.210 2.895 15.623 1.00 89.69 87 PRO A N 1
ATOM 717 C CA . PRO A 1 87 ? -8.077 2.034 16.418 1.00 89.69 87 PRO A CA 1
ATOM 718 C C . PRO A 1 87 ? -8.207 2.535 17.861 1.00 89.69 87 PRO A C 1
ATOM 720 O O . PRO A 1 87 ? -7.275 3.127 18.404 1.00 89.69 87 PRO A O 1
ATOM 723 N N . ALA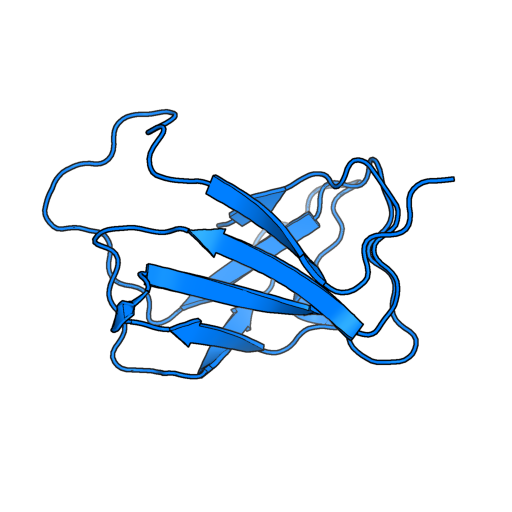 A 1 88 ? -9.364 2.282 18.481 1.00 86.06 88 ALA A N 1
ATOM 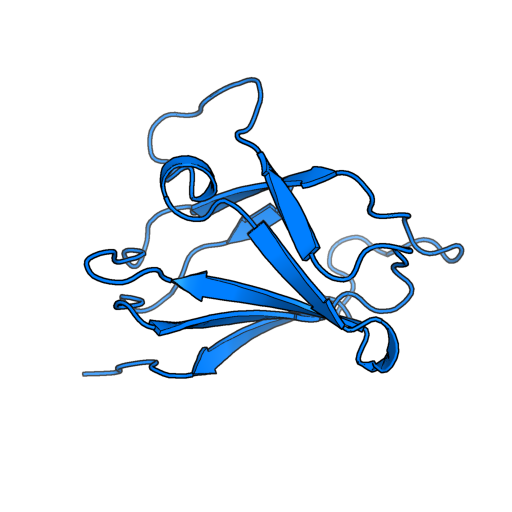724 C CA . ALA A 1 88 ? -9.585 2.589 19.897 1.00 86.06 88 ALA A CA 1
ATOM 725 C C . ALA A 1 88 ? -8.724 1.703 20.811 1.00 86.06 88 ALA A C 1
ATOM 727 O O . ALA A 1 88 ? -8.217 2.170 21.830 1.00 86.06 88 ALA A O 1
ATOM 728 N N . ASP A 1 89 ? -8.531 0.443 20.414 1.00 86.19 89 ASP A N 1
ATOM 729 C CA . ASP A 1 89 ? -7.614 -0.461 21.092 1.00 86.19 89 ASP A CA 1
ATOM 730 C C . ASP A 1 89 ? -6.167 -0.121 20.716 1.00 86.19 89 ASP A C 1
ATOM 732 O O . ASP A 1 89 ? -5.859 0.047 19.529 1.00 86.19 89 ASP A O 1
ATOM 736 N N . PRO A 1 90 ? -5.248 -0.049 21.691 1.00 83.81 90 PRO A N 1
ATOM 737 C CA . PRO A 1 90 ? -3.852 0.228 21.404 1.00 83.81 90 PRO A CA 1
ATOM 738 C C . PRO A 1 90 ? -3.252 -0.885 20.540 1.00 83.81 90 PRO A C 1
ATOM 740 O O . PRO A 1 90 ? -3.374 -2.074 20.835 1.00 83.81 90 PRO A O 1
ATOM 743 N N . LEU A 1 91 ? -2.571 -0.481 19.469 1.00 86.12 91 LEU A N 1
ATOM 744 C CA . LEU A 1 91 ? -1.773 -1.386 18.650 1.00 86.12 91 LEU A CA 1
ATOM 745 C C . LEU A 1 91 ? -0.453 -1.669 19.362 1.00 86.12 91 LEU A C 1
ATOM 747 O O . LEU A 1 91 ? 0.218 -0.749 19.839 1.00 86.12 91 LEU A O 1
ATOM 751 N N . LEU A 1 92 ? -0.061 -2.938 19.403 1.00 88.00 92 LEU A N 1
ATOM 752 C CA . LEU A 1 92 ? 1.265 -3.310 19.882 1.00 88.00 92 LEU A CA 1
ATOM 753 C C . LEU A 1 92 ? 2.328 -2.907 18.846 1.00 88.00 92 LEU A C 1
ATOM 755 O O . LEU A 1 92 ? 2.059 -2.910 17.639 1.00 88.00 92 LEU A O 1
ATOM 759 N N . PRO A 1 93 ? 3.565 -2.606 19.271 1.00 86.81 93 PRO A N 1
ATOM 760 C CA . PRO A 1 93 ? 4.692 -2.598 18.348 1.00 86.81 93 PRO A CA 1
ATOM 761 C C . PRO A 1 93 ? 4.753 -3.935 17.593 1.00 86.81 93 PRO A C 1
ATOM 763 O O . PRO A 1 93 ? 4.741 -4.993 18.218 1.00 86.81 93 PRO A O 1
ATOM 766 N N . ASN A 1 94 ? 4.818 -3.885 16.260 1.00 85.56 94 ASN A N 1
ATOM 767 C CA . ASN A 1 94 ? 4.774 -5.063 15.380 1.00 85.56 94 ASN A CA 1
ATOM 768 C C . ASN A 1 94 ? 3.496 -5.917 15.520 1.00 85.56 94 ASN A C 1
ATOM 770 O O . ASN A 1 94 ? 3.561 -7.143 15.441 1.00 85.56 94 ASN A O 1
ATOM 774 N N . ASP A 1 95 ? 2.336 -5.285 15.731 1.00 89.94 95 ASP A N 1
ATOM 775 C CA . ASP A 1 95 ? 1.041 -5.973 15.764 1.00 89.94 95 ASP A CA 1
ATOM 776 C C . ASP A 1 95 ? 0.832 -6.832 14.503 1.00 89.94 95 ASP A C 1
ATOM 778 O O . ASP A 1 95 ? 0.734 -6.315 13.389 1.00 89.94 95 ASP A O 1
ATOM 782 N N . ALA A 1 96 ? 0.744 -8.153 14.687 1.00 91.19 96 ALA A N 1
ATOM 783 C CA . ALA A 1 96 ? 0.669 -9.131 13.601 1.00 91.19 96 ALA A CA 1
ATOM 784 C C . ALA A 1 96 ? -0.601 -9.012 12.740 1.00 91.19 96 ALA A C 1
ATOM 786 O O . ALA A 1 96 ? -0.673 -9.587 11.655 1.00 91.19 96 ALA A O 1
ATOM 787 N N . ARG A 1 97 ? -1.614 -8.276 13.211 1.00 91.00 97 ARG A N 1
ATOM 788 C CA . ARG A 1 97 ? -2.832 -7.992 12.441 1.00 91.00 97 ARG A CA 1
ATOM 789 C C . ARG A 1 97 ? -2.579 -6.988 11.318 1.00 91.00 97 ARG A C 1
ATOM 791 O O . ARG A 1 97 ? -3.344 -6.948 10.354 1.00 91.00 97 ARG A O 1
ATOM 798 N N . LEU A 1 98 ? -1.528 -6.178 11.440 1.00 92.81 98 LEU A N 1
ATOM 799 C CA . LEU A 1 98 ? -1.109 -5.238 10.411 1.00 92.81 98 LEU A CA 1
ATOM 800 C C . LEU A 1 98 ? -0.267 -5.981 9.383 1.00 92.81 98 LEU A C 1
ATOM 802 O O . LEU A 1 98 ? 0.807 -6.492 9.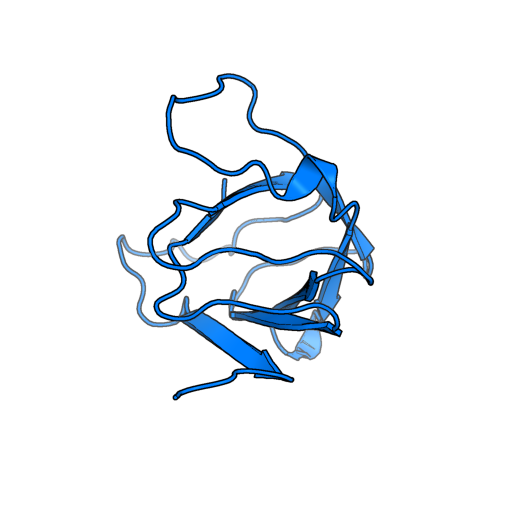691 1.00 92.81 98 LEU A O 1
ATOM 806 N N . THR A 1 99 ? -0.748 -6.037 8.147 1.00 95.19 99 THR A N 1
ATOM 807 C CA . THR A 1 99 ? -0.045 -6.741 7.069 1.00 95.19 99 THR A CA 1
ATOM 808 C C . THR A 1 99 ? 0.043 -5.882 5.822 1.00 95.19 99 THR A C 1
ATOM 810 O O . THR A 1 99 ? -0.776 -4.991 5.602 1.00 95.19 99 THR A O 1
ATOM 813 N N . ILE A 1 100 ? 1.051 -6.155 5.001 1.00 95.25 100 ILE A N 1
ATOM 814 C CA . ILE A 1 100 ? 1.211 -5.587 3.668 1.00 95.25 100 ILE A CA 1
ATOM 815 C C . ILE A 1 100 ? 1.407 -6.734 2.679 1.00 95.25 100 ILE A C 1
ATOM 817 O O . ILE A 1 100 ? 2.165 -7.664 2.947 1.00 95.25 100 ILE A O 1
ATOM 821 N N . ALA A 1 101 ? 0.716 -6.682 1.546 1.00 94.69 101 ALA A N 1
ATOM 822 C CA . ALA A 1 101 ? 0.812 -7.687 0.497 1.00 94.69 101 ALA A CA 1
ATOM 823 C C . ALA A 1 101 ? 0.630 -7.055 -0.882 1.00 94.69 101 ALA A C 1
ATOM 825 O O . ALA A 1 101 ? -0.073 -6.060 -1.032 1.00 94.69 101 ALA A O 1
ATOM 826 N N . VAL A 1 102 ? 1.217 -7.662 -1.909 1.00 94.88 102 VAL A N 1
ATOM 827 C CA . VAL A 1 102 ? 0.883 -7.350 -3.303 1.00 94.88 102 VAL A CA 1
ATOM 828 C C . VAL A 1 102 ? -0.185 -8.342 -3.736 1.00 94.88 102 VAL A C 1
ATOM 830 O O . VAL A 1 102 ? 0.039 -9.546 -3.688 1.00 94.88 102 VAL A O 1
ATOM 833 N N . ILE A 1 103 ? -1.360 -7.853 -4.118 1.00 95.56 103 ILE A N 1
ATOM 834 C CA . ILE A 1 103 ? -2.523 -8.711 -4.411 1.00 95.56 103 ILE A CA 1
ATOM 835 C C . ILE A 1 103 ? -2.825 -8.831 -5.904 1.00 95.56 103 ILE A C 1
ATOM 837 O O . ILE A 1 103 ? -3.712 -9.584 -6.300 1.00 95.56 103 ILE A O 1
ATOM 841 N N . ARG A 1 104 ? -2.131 -8.052 -6.737 1.00 95.25 104 ARG A N 1
ATOM 842 C CA . ARG A 1 104 ? -2.304 -8.030 -8.190 1.00 95.25 104 ARG A CA 1
ATOM 843 C C . ARG A 1 104 ? -0.998 -7.638 -8.868 1.00 95.25 104 ARG A C 1
ATOM 845 O O . ARG A 1 104 ? -0.301 -6.764 -8.363 1.00 95.25 104 ARG A O 1
ATOM 852 N N . ASN A 1 105 ? -0.744 -8.252 -10.025 1.00 92.12 105 ASN A N 1
ATOM 853 C CA . ASN A 1 105 ? 0.373 -7.976 -10.933 1.00 92.12 105 ASN A CA 1
ATOM 854 C C . ASN A 1 105 ? 1.775 -8.098 -10.303 1.00 92.12 105 ASN A C 1
ATOM 856 O O . ASN A 1 105 ? 2.697 -7.378 -10.669 1.00 92.12 105 ASN A O 1
ATOM 860 N N . GLN A 1 106 ? 1.942 -9.025 -9.355 1.00 85.81 106 GLN A N 1
ATOM 861 C CA . GLN A 1 106 ? 3.264 -9.378 -8.847 1.00 85.81 106 GLN A CA 1
ATOM 862 C C . GLN A 1 106 ? 3.972 -10.294 -9.850 1.00 85.81 106 GLN A C 1
ATOM 864 O O . GLN A 1 106 ? 3.463 -11.368 -10.168 1.00 85.81 106 GLN A O 1
ATOM 869 N N . ILE A 1 107 ? 5.154 -9.888 -10.310 1.00 83.69 107 ILE A N 1
ATOM 870 C CA . ILE A 1 107 ? 5.992 -10.683 -11.209 1.00 83.69 107 ILE A CA 1
ATOM 871 C C . ILE A 1 107 ? 7.192 -11.207 -10.415 1.00 83.69 107 ILE A C 1
ATOM 873 O O . ILE A 1 107 ? 7.928 -10.431 -9.806 1.00 83.69 107 ILE A O 1
ATOM 877 N N . ILE A 1 108 ? 7.370 -12.530 -10.402 1.00 83.81 108 ILE A N 1
ATOM 878 C CA . ILE A 1 108 ? 8.514 -13.215 -9.790 1.00 83.81 108 ILE A CA 1
ATOM 879 C C . ILE A 1 108 ? 9.206 -13.990 -10.910 1.00 83.81 108 ILE A C 1
ATOM 881 O O . ILE A 1 108 ? 8.596 -14.876 -11.507 1.00 83.81 108 ILE A O 1
ATOM 885 N N . THR A 1 109 ? 10.447 -13.623 -11.211 1.00 75.50 109 THR A N 1
ATOM 886 C CA . THR A 1 109 ? 11.280 -14.213 -12.272 1.00 75.50 109 THR A CA 1
ATOM 887 C C . THR A 1 109 ? 12.640 -14.576 -11.726 1.00 75.50 109 THR A C 1
ATOM 889 O O . THR A 1 109 ? 13.173 -13.733 -10.963 1.00 75.50 109 THR A O 1
#

Secondary structure (DSSP, 8-state):
-EEE--SS-B-TT-EEEEE-TT-B-S-SEEEEE--SS--TTEEEGGGT--EEEEETTTTEEEEEPPTT--B-TTSEEEEEESSPBPPSSPPPTT-TT-EEEEEE-----

Radius of gyration: 13.68 Å; chains: 1; bounding box: 34×31×38 Å

Organism: NCBI:txid327968

pLDDT: mean 92.48, std 4.13, range [75.5, 97.62]